Protein AF-A0A0R1VL25-F1 (afdb_monomer)

Radius of gyration: 15.09 Å; Cα contacts (8 Å, |Δi|>4): 163; chains: 1; bounding box: 33×30×36 Å

Secondary structure (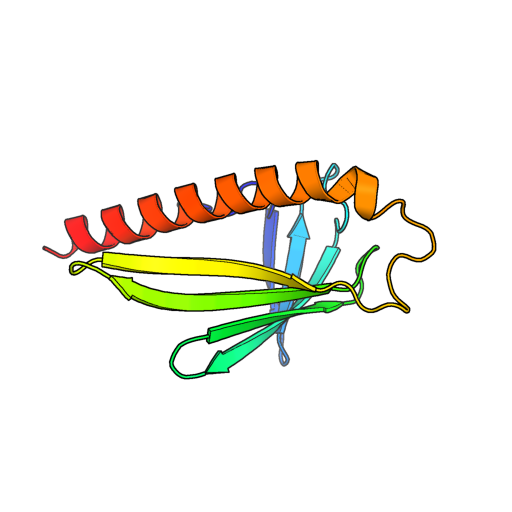DSSP, 8-state):
---SSTTEEEEEE-SSSEEEEE-TTSS-SEEEEEEEEETTEEEEEEESSSS-EEEEEEEEEETTEEEEEEEEE--TTS-TTS-HHHHHHHHHHHHHHHHHHHHHHHHHHHHH--

Foldseek 3Di:
DQDLQQQWPDWDDDPFFIWTAGDPPDQFRIWTWGWDDDDFWIKIFTDPGLFTWIWIWGWDDDPNDIDTDIDIGGPPVTQPVHPVVVCVVVVVVSVVSSVVSVVVVVVVVVVVVD

Mean predicted aligned error: 4.76 Å

Organism: NCBI:txid1423750

pLDDT: mean 90.28, std 9.39, range [46.91, 97.94]

Sequence (114 aa):
MLQWVPEVSTVAKGDAGFTIKRNKTALNQSEFIQVESNNNQIIYTSTQGRLEYQLIFSLSEENKSTVIQEELYIPDTAGKHLPVQLLAPIAKHAFHTNLVNLASLVEMLTATEA

Solvent-accessible surface area (backbone atoms only — not comparable to full-atom values): 6503 Å² total; per-residue (Å²): 129,91,64,39,51,81,57,56,74,45,80,43,83,56,97,79,34,31,42,38,32,30,42,93,84,43,79,46,39,39,33,38,34,32,78,48,76,56,99,47,36,39,39,35,44,38,34,88,34,75,54,41,36,35,41,39,38,40,55,46,82,53,96,96,38,80,46,77,46,79,45,84,46,67,49,89,84,40,44,82,91,48,68,58,81,78,44,45,65,58,52,51,52,53,49,51,53,29,52,54,37,40,51,54,50,51,54,53,53,56,64,74,77,108

Structure (mmCIF, N/CA/C/O backbone):
data_AF-A0A0R1VL25-F1
#
_entry.id   AF-A0A0R1VL25-F1
#
loop_
_atom_site.group_PDB
_atom_site.id
_atom_site.type_symbol
_atom_site.label_atom_id
_atom_site.label_alt_id
_atom_site.label_comp_id
_atom_site.label_asym_id
_atom_site.label_entity_id
_atom_site.label_seq_id
_atom_site.pdbx_PDB_ins_code
_atom_site.Cartn_x
_atom_site.Cartn_y
_atom_site.Cartn_z
_atom_site.occupancy
_atom_site.B_iso_or_equiv
_atom_site.auth_seq_id
_atom_site.auth_comp_id
_atom_site.auth_asym_id
_atom_site.auth_atom_id
_atom_site.pdbx_PDB_model_num
ATOM 1 N N . MET A 1 1 ? 1.435 17.877 7.975 1.00 46.91 1 MET A N 1
ATOM 2 C CA . MET A 1 1 ? 0.536 16.777 7.571 1.00 46.91 1 MET A CA 1
ATOM 3 C C . MET A 1 1 ? 1.256 15.492 7.939 1.00 46.91 1 MET A C 1
ATOM 5 O O . MET A 1 1 ? 2.412 15.363 7.557 1.00 46.91 1 MET A O 1
ATOM 9 N N . LEU A 1 2 ? 0.667 14.628 8.765 1.00 54.75 2 LEU A N 1
ATOM 10 C CA . LEU A 1 2 ? 1.299 13.353 9.113 1.00 54.75 2 LEU A CA 1
ATOM 11 C C . LEU A 1 2 ? 1.365 12.480 7.856 1.00 54.75 2 LEU A C 1
ATOM 13 O O . LEU A 1 2 ? 0.340 12.112 7.289 1.00 54.75 2 LEU A O 1
ATOM 17 N N . GLN A 1 3 ? 2.578 12.206 7.392 1.00 80.25 3 GLN A N 1
ATOM 18 C CA . GLN A 1 3 ? 2.826 11.370 6.229 1.00 80.25 3 GLN A CA 1
ATOM 19 C C . GLN A 1 3 ? 2.967 9.925 6.713 1.00 80.25 3 GLN A C 1
ATOM 21 O O . GLN A 1 3 ? 4.013 9.544 7.229 1.00 80.25 3 GLN A O 1
ATOM 26 N N . TRP A 1 4 ? 1.904 9.128 6.595 1.00 91.12 4 TRP A N 1
ATOM 27 C CA . TRP A 1 4 ? 1.899 7.756 7.119 1.00 91.12 4 TRP A CA 1
ATOM 28 C C . TRP A 1 4 ? 2.842 6.810 6.350 1.00 91.12 4 TRP A C 1
ATOM 30 O O . TRP A 1 4 ? 3.335 5.837 6.913 1.00 91.12 4 TRP A O 1
ATOM 40 N N . VAL A 1 5 ? 3.182 7.146 5.098 1.00 92.44 5 VAL A N 1
ATOM 41 C CA . VAL A 1 5 ? 4.235 6.480 4.314 1.00 92.44 5 VAL A CA 1
ATOM 42 C C . VAL A 1 5 ? 5.440 7.418 4.157 1.00 92.44 5 VAL A C 1
ATOM 44 O O . VAL A 1 5 ? 5.426 8.246 3.243 1.00 92.44 5 VAL A O 1
ATOM 47 N N . PRO A 1 6 ? 6.502 7.311 4.976 1.00 90.06 6 PRO A N 1
ATOM 48 C CA . PRO A 1 6 ? 7.620 8.268 4.992 1.00 90.06 6 PRO A CA 1
ATOM 49 C C . PRO A 1 6 ? 8.398 8.333 3.667 1.00 90.06 6 PRO A C 1
ATOM 51 O O . PRO A 1 6 ? 8.965 9.364 3.314 1.00 90.06 6 PRO A O 1
ATOM 54 N N . GLU A 1 7 ? 8.373 7.251 2.890 1.00 90.50 7 GLU A N 1
ATOM 55 C CA . GLU A 1 7 ? 9.090 7.160 1.617 1.00 90.50 7 GLU A CA 1
ATOM 56 C C . GLU A 1 7 ? 8.419 7.952 0.481 1.00 90.50 7 GLU A C 1
ATOM 58 O O . GLU A 1 7 ? 9.069 8.215 -0.529 1.00 90.50 7 GLU A O 1
ATOM 63 N N . VAL A 1 8 ? 7.134 8.315 0.605 1.00 92.50 8 VAL A N 1
ATOM 64 C CA . VAL A 1 8 ? 6.365 9.016 -0.441 1.00 92.50 8 VAL A CA 1
ATOM 65 C C . VAL A 1 8 ? 6.632 10.517 -0.395 1.00 92.50 8 VAL A C 1
ATOM 67 O O . VAL A 1 8 ? 6.108 11.226 0.449 1.00 92.50 8 VAL A O 1
ATOM 70 N N . SER A 1 9 ? 7.397 11.047 -1.342 1.00 92.69 9 SER A N 1
ATOM 71 C CA . SER A 1 9 ? 7.679 12.484 -1.387 1.00 92.69 9 SER A CA 1
ATOM 72 C C . SER A 1 9 ? 6.522 13.303 -1.956 1.00 92.69 9 SER A C 1
ATOM 74 O O . SER A 1 9 ? 6.293 14.427 -1.520 1.00 92.69 9 SER A O 1
ATOM 76 N N . THR A 1 10 ? 5.814 12.782 -2.963 1.00 92.88 10 THR A N 1
ATOM 77 C CA . THR A 1 10 ? 4.701 13.502 -3.599 1.00 92.88 10 THR A CA 1
ATOM 78 C C . THR A 1 10 ? 3.614 12.550 -4.059 1.00 92.88 10 THR A C 1
ATOM 80 O O . THR A 1 10 ? 3.905 11.470 -4.579 1.00 92.88 10 THR A O 1
ATOM 83 N N . VAL A 1 11 ? 2.374 13.020 -3.977 1.00 94.25 11 VAL A N 1
ATOM 84 C CA . VAL A 1 11 ? 1.193 12.369 -4.541 1.00 94.25 11 VAL A CA 1
ATOM 85 C C . VAL A 1 11 ? 0.516 13.366 -5.472 1.00 94.25 11 VAL A C 1
ATOM 87 O O . VAL A 1 11 ? 0.122 14.446 -5.034 1.00 94.25 11 VAL A O 1
ATOM 90 N N . ALA A 1 12 ? 0.394 13.021 -6.750 1.00 95.25 12 ALA A N 1
ATOM 91 C CA . ALA A 1 12 ? -0.335 13.814 -7.732 1.00 95.25 12 ALA A CA 1
ATOM 92 C C . ALA A 1 12 ? -1.525 13.006 -8.248 1.00 95.25 12 ALA A C 1
ATOM 94 O O . ALA A 1 12 ? -1.355 11.901 -8.760 1.00 95.25 12 ALA A O 1
ATOM 95 N N . LYS A 1 13 ? -2.736 13.546 -8.101 1.00 93.44 13 LYS A N 1
ATOM 96 C CA . LYS A 1 13 ? -3.950 12.927 -8.638 1.00 93.44 13 LYS A CA 1
ATOM 97 C C . LYS A 1 13 ? -4.010 13.146 -10.152 1.00 93.44 13 LYS A C 1
ATOM 99 O O . LYS A 1 13 ? -3.870 14.279 -10.605 1.00 93.44 13 LYS A O 1
ATOM 104 N N . GLY A 1 14 ? -4.228 12.073 -10.903 1.00 87.75 14 GLY A N 1
ATOM 105 C CA . GLY A 1 14 ? -4.568 12.098 -12.325 1.00 87.75 14 GLY A CA 1
ATOM 106 C C . GLY A 1 14 ? -5.989 11.586 -12.569 1.00 87.75 14 GLY A C 1
ATOM 107 O O . GLY A 1 14 ? -6.715 11.269 -11.625 1.00 87.75 14 GLY A O 1
ATOM 108 N N . ASP A 1 15 ? -6.375 11.473 -13.840 1.00 84.62 15 ASP A N 1
ATOM 109 C CA . ASP A 1 15 ? -7.745 11.103 -14.228 1.00 84.62 15 ASP A CA 1
ATOM 110 C C . ASP A 1 15 ? -8.116 9.662 -13.843 1.00 84.62 15 ASP A C 1
ATOM 112 O O . ASP A 1 15 ? -9.259 9.389 -13.489 1.00 84.62 15 ASP A O 1
ATOM 116 N N . ALA A 1 16 ? -7.146 8.741 -13.872 1.00 89.81 16 ALA A N 1
ATOM 117 C CA . ALA A 1 16 ? -7.366 7.305 -13.663 1.00 89.81 16 ALA A CA 1
ATOM 118 C C . ALA A 1 16 ? -6.657 6.726 -12.421 1.00 89.81 16 ALA A C 1
ATOM 120 O O . ALA A 1 16 ? -6.620 5.508 -12.251 1.00 89.81 16 ALA A O 1
ATOM 121 N N . GLY A 1 17 ? -6.041 7.569 -11.584 1.00 95.25 17 GLY A N 1
ATOM 122 C CA . GLY A 1 17 ? -5.228 7.120 -10.451 1.00 95.25 17 GLY A CA 1
ATOM 123 C C . GLY A 1 17 ? -4.304 8.205 -9.905 1.00 95.25 17 GLY A C 1
ATOM 124 O O . GLY A 1 17 ? -4.559 9.400 -10.058 1.00 95.25 17 GLY A O 1
ATOM 125 N N . PHE A 1 18 ? -3.215 7.791 -9.269 1.00 96.62 18 PHE A N 1
ATOM 126 C CA . PHE A 1 18 ? -2.269 8.670 -8.593 1.00 96.62 18 PHE A CA 1
ATOM 127 C C . PHE A 1 18 ? -0.849 8.418 -9.084 1.00 96.62 18 PHE A C 1
ATOM 129 O O . PHE A 1 18 ? -0.353 7.294 -9.047 1.00 96.62 18 PHE A O 1
ATOM 136 N N . THR A 1 19 ? -0.155 9.474 -9.488 1.00 96.62 19 THR A N 1
ATOM 137 C CA . THR A 1 19 ? 1.293 9.424 -9.677 1.00 96.62 19 THR A CA 1
ATOM 138 C C . THR A 1 19 ? 1.971 9.626 -8.331 1.00 96.62 19 THR A C 1
ATOM 140 O O . THR A 1 19 ? 1.817 10.668 -7.687 1.00 96.62 19 THR A O 1
ATOM 143 N N . ILE A 1 20 ? 2.752 8.633 -7.923 1.00 95.31 20 ILE A N 1
ATOM 144 C CA . ILE A 1 20 ? 3.514 8.642 -6.680 1.00 95.31 20 ILE A CA 1
ATOM 145 C C . ILE A 1 20 ? 4.987 8.848 -7.018 1.00 95.31 20 ILE A C 1
ATOM 147 O O . ILE A 1 20 ? 5.540 8.169 -7.887 1.00 95.31 20 ILE A O 1
ATOM 151 N N . LYS A 1 21 ? 5.639 9.778 -6.316 1.00 94.94 21 LYS A N 1
ATOM 152 C CA . LYS A 1 21 ? 7.104 9.846 -6.261 1.00 94.94 21 LYS A CA 1
ATOM 153 C C . LYS A 1 21 ? 7.559 9.439 -4.876 1.00 94.94 21 LYS A C 1
ATOM 155 O O . LYS A 1 21 ? 6.964 9.852 -3.879 1.00 94.94 21 LYS A O 1
ATOM 160 N N . ARG A 1 22 ? 8.621 8.646 -4.837 1.00 93.31 22 ARG A N 1
ATOM 161 C CA . ARG A 1 22 ? 9.272 8.205 -3.610 1.00 93.31 22 ARG A CA 1
ATOM 162 C C . ARG A 1 22 ? 10.707 8.704 -3.564 1.00 93.31 22 ARG A C 1
ATOM 164 O O . ARG A 1 22 ? 11.252 9.160 -4.571 1.00 93.31 22 ARG A O 1
ATOM 171 N N . ASN A 1 23 ? 11.322 8.632 -2.391 1.00 88.69 23 ASN A N 1
ATOM 172 C CA . ASN A 1 23 ? 12.732 8.971 -2.241 1.00 88.69 23 ASN A CA 1
ATOM 173 C C . ASN A 1 23 ? 13.647 8.072 -3.115 1.00 88.69 23 ASN A C 1
ATOM 175 O O . ASN A 1 23 ? 13.228 7.068 -3.695 1.00 88.69 23 ASN A O 1
ATOM 179 N N . LYS A 1 24 ? 14.931 8.438 -3.224 1.00 74.75 24 LYS A N 1
ATOM 180 C CA . LYS A 1 24 ? 15.881 7.774 -4.140 1.00 74.75 24 LYS A CA 1
ATOM 181 C C . LYS A 1 24 ? 16.187 6.313 -3.786 1.00 74.75 24 LYS A C 1
ATOM 183 O O . LYS A 1 24 ? 16.654 5.580 -4.656 1.00 74.75 24 LYS A O 1
ATOM 188 N N . THR A 1 25 ? 15.963 5.899 -2.542 1.00 82.56 25 THR A N 1
ATOM 189 C CA . THR A 1 25 ? 16.256 4.541 -2.064 1.00 82.56 25 THR A CA 1
ATOM 190 C C . THR A 1 25 ? 15.120 3.556 -2.321 1.00 82.56 25 THR A C 1
ATOM 192 O O . THR A 1 25 ? 15.362 2.350 -2.315 1.00 82.56 25 THR A O 1
ATOM 195 N N . ALA A 1 26 ? 13.906 4.040 -2.598 1.00 86.88 26 ALA A N 1
ATOM 196 C CA . ALA A 1 26 ? 12.770 3.189 -2.922 1.00 86.88 26 ALA A CA 1
ATOM 197 C C . ALA A 1 26 ? 12.986 2.403 -4.228 1.00 86.88 26 ALA A C 1
ATOM 199 O O . ALA A 1 26 ? 13.524 2.917 -5.213 1.00 86.88 26 ALA A O 1
ATOM 200 N N . LEU A 1 27 ? 12.503 1.155 -4.255 1.00 88.88 27 LEU A N 1
ATOM 201 C CA . LEU A 1 27 ? 12.553 0.306 -5.448 1.00 88.88 27 LEU A CA 1
ATOM 202 C C . LEU A 1 27 ? 11.816 0.965 -6.623 1.00 88.88 27 LEU A C 1
ATOM 204 O O . LEU A 1 27 ? 12.385 1.109 -7.704 1.00 88.88 27 LEU A O 1
ATOM 208 N N . ASN A 1 28 ? 10.588 1.423 -6.381 1.00 92.06 28 ASN A N 1
ATOM 209 C CA . ASN A 1 28 ? 9.851 2.285 -7.295 1.00 92.06 28 ASN A CA 1
ATOM 210 C C . ASN A 1 28 ? 10.029 3.741 -6.866 1.00 92.06 28 ASN A C 1
ATOM 21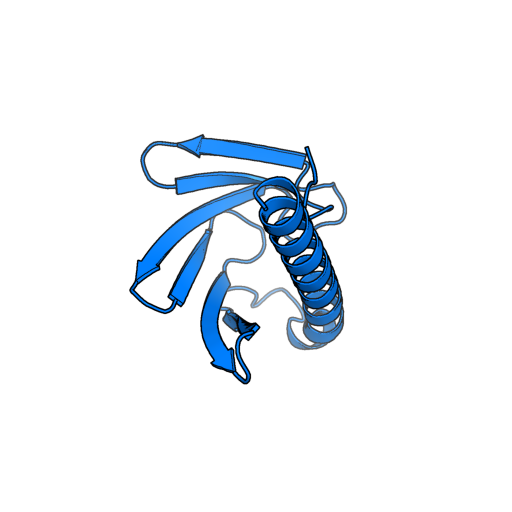2 O O . ASN A 1 28 ? 9.357 4.214 -5.958 1.00 92.06 28 ASN A O 1
ATOM 216 N N . GLN A 1 29 ? 10.929 4.469 -7.527 1.00 94.12 29 GLN A N 1
ATOM 217 C CA . GLN A 1 29 ? 11.089 5.914 -7.295 1.00 94.12 29 GLN A CA 1
ATOM 218 C C . GLN A 1 29 ? 9.926 6.726 -7.886 1.00 94.12 29 GLN A C 1
ATOM 220 O O . GLN A 1 29 ? 9.620 7.828 -7.434 1.00 94.12 29 GLN A O 1
ATOM 225 N N . SER A 1 30 ? 9.287 6.183 -8.920 1.00 94.88 30 SER A N 1
ATOM 226 C CA . SER A 1 30 ? 8.093 6.720 -9.555 1.00 94.88 30 SER A CA 1
ATOM 227 C C . SER A 1 30 ? 7.188 5.558 -9.909 1.00 94.88 30 SER A C 1
ATOM 229 O O . SER A 1 30 ? 7.674 4.547 -10.409 1.00 94.88 30 SER A O 1
ATOM 231 N N . GLU A 1 31 ? 5.897 5.717 -9.671 1.00 95.75 31 GLU A N 1
ATOM 232 C CA . GLU A 1 31 ? 4.888 4.726 -10.032 1.00 95.75 31 GLU A CA 1
ATOM 233 C C . GLU A 1 31 ? 3.541 5.410 -10.262 1.00 95.75 31 GLU A C 1
ATOM 235 O O . GLU A 1 31 ? 3.293 6.521 -9.778 1.00 95.75 31 GLU A O 1
ATOM 240 N N . PHE A 1 32 ? 2.685 4.745 -11.026 1.00 96.81 32 PHE A N 1
ATOM 241 C CA . PHE A 1 32 ? 1.283 5.098 -11.164 1.00 96.81 32 PHE A CA 1
ATOM 242 C C . PHE A 1 32 ? 0.448 4.058 -10.420 1.00 96.81 32 PHE A C 1
ATOM 244 O O . PHE A 1 32 ? 0.538 2.868 -10.720 1.00 96.81 32 PHE A O 1
ATOM 251 N N . ILE A 1 33 ? -0.337 4.513 -9.444 1.00 97.31 33 ILE A N 1
ATOM 252 C CA . ILE A 1 33 ? -1.192 3.669 -8.612 1.00 97.31 33 ILE A CA 1
ATOM 253 C C . ILE A 1 33 ? -2.653 3.923 -8.962 1.00 97.31 33 ILE A C 1
ATOM 255 O O . ILE A 1 33 ? -3.160 5.035 -8.798 1.00 97.31 33 ILE A O 1
ATOM 259 N N . GLN A 1 34 ? -3.340 2.873 -9.390 1.00 97.81 34 GLN A N 1
ATOM 260 C CA . GLN A 1 34 ? -4.798 2.847 -9.453 1.00 97.81 34 GLN A CA 1
ATOM 261 C C . GLN A 1 34 ? -5.344 2.334 -8.124 1.00 97.81 34 GLN A C 1
ATOM 263 O O . GLN A 1 34 ? -4.752 1.437 -7.524 1.00 97.81 34 GLN A O 1
ATOM 268 N N . VAL A 1 35 ? -6.449 2.920 -7.666 1.00 96.56 35 VAL A N 1
ATOM 269 C CA . VAL A 1 35 ? -7.081 2.569 -6.393 1.00 96.56 35 VAL A CA 1
ATOM 270 C C . VAL A 1 35 ? -8.495 2.089 -6.657 1.00 96.56 35 VAL A C 1
ATOM 272 O O . VAL A 1 35 ? -9.307 2.823 -7.218 1.00 96.56 35 VAL A O 1
ATOM 275 N N . GLU A 1 36 ? -8.784 0.883 -6.199 1.00 96.69 36 GLU A N 1
ATOM 276 C CA . GLU A 1 36 ? -10.124 0.317 -6.154 1.00 96.69 36 GLU A CA 1
ATOM 277 C C . GLU A 1 36 ? -10.520 0.128 -4.691 1.00 96.69 36 GLU A C 1
ATOM 279 O O . GLU A 1 36 ? -9.698 -0.238 -3.852 1.00 96.69 36 GLU A O 1
ATOM 284 N N . SER A 1 37 ? -11.782 0.392 -4.370 1.00 94.75 37 SER A N 1
ATOM 285 C CA . SER A 1 37 ? -12.324 0.160 -3.036 1.00 94.75 37 SER A CA 1
ATOM 286 C C . SER A 1 37 ? -13.614 -0.630 -3.153 1.00 94.75 37 SER A C 1
ATOM 288 O O . SER A 1 37 ? -14.484 -0.321 -3.969 1.00 94.75 37 SER A O 1
ATOM 290 N N . ASN A 1 38 ? -13.712 -1.660 -2.327 1.00 91.50 38 ASN A N 1
ATOM 291 C CA . ASN A 1 38 ? -14.936 -2.390 -2.053 1.00 91.50 38 ASN A CA 1
ATOM 292 C C . ASN A 1 38 ? -15.198 -2.346 -0.534 1.00 91.50 38 ASN A C 1
ATOM 294 O O . ASN A 1 38 ? -14.424 -1.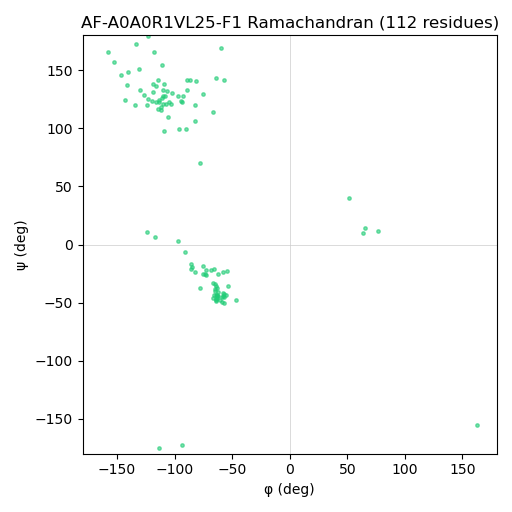744 0.207 1.00 91.50 38 ASN A O 1
ATOM 298 N N . ASN A 1 39 ? -16.291 -2.957 -0.067 1.00 90.19 39 ASN A N 1
ATOM 299 C CA . ASN A 1 39 ? -16.770 -2.814 1.316 1.00 90.19 39 ASN A CA 1
ATOM 300 C C . ASN A 1 39 ? -15.678 -2.969 2.390 1.00 90.19 39 ASN A C 1
ATOM 302 O O . ASN A 1 39 ? -15.594 -2.147 3.296 1.00 90.19 39 ASN A O 1
ATOM 306 N N . ASN A 1 40 ? -14.846 -4.008 2.286 1.00 94.12 40 ASN A N 1
ATOM 307 C CA . ASN A 1 40 ? -13.853 -4.361 3.304 1.00 94.12 40 ASN A CA 1
ATOM 308 C C . ASN A 1 40 ? -12.435 -4.435 2.741 1.00 94.12 40 ASN A C 1
ATOM 310 O O . ASN A 1 40 ? -11.541 -4.935 3.423 1.00 94.12 40 ASN A O 1
ATOM 314 N N . GLN A 1 41 ? -12.215 -3.973 1.508 1.00 96.81 41 GLN A N 1
ATOM 315 C CA . GLN A 1 41 ? -10.895 -3.985 0.900 1.00 96.81 41 GLN A CA 1
ATOM 316 C C . GLN A 1 41 ? -10.595 -2.731 0.094 1.00 96.81 41 GLN A C 1
ATOM 318 O O . GLN A 1 41 ? -11.460 -2.129 -0.547 1.00 96.81 41 GLN A O 1
ATOM 323 N N . ILE A 1 42 ? -9.314 -2.385 0.090 1.00 97.38 42 ILE A N 1
ATOM 324 C CA . ILE A 1 42 ? -8.735 -1.370 -0.780 1.00 97.38 42 ILE A CA 1
ATOM 325 C C . ILE A 1 42 ? -7.621 -2.049 -1.567 1.00 97.38 42 ILE A C 1
ATOM 327 O O . ILE A 1 42 ? -6.730 -2.661 -0.982 1.00 97.38 42 ILE A O 1
ATOM 331 N N . ILE A 1 43 ? -7.679 -1.958 -2.891 1.00 97.81 43 ILE A N 1
ATOM 332 C CA . ILE A 1 43 ? -6.711 -2.574 -3.794 1.00 97.81 43 ILE A CA 1
ATOM 333 C C . ILE A 1 43 ? -5.945 -1.462 -4.494 1.00 97.81 43 ILE A C 1
ATOM 335 O O . ILE A 1 43 ? -6.532 -0.593 -5.141 1.00 97.81 43 ILE A O 1
ATOM 339 N N . TYR A 1 44 ? -4.624 -1.497 -4.371 1.00 97.12 44 TYR A N 1
ATOM 340 C CA . TYR A 1 44 ? -3.710 -0.648 -5.118 1.00 97.12 44 TYR A CA 1
ATOM 341 C C . TYR A 1 44 ? -3.046 -1.468 -6.208 1.00 97.12 44 TYR A C 1
ATOM 343 O O . TYR A 1 44 ? -2.352 -2.437 -5.909 1.00 97.12 44 TYR A O 1
ATOM 351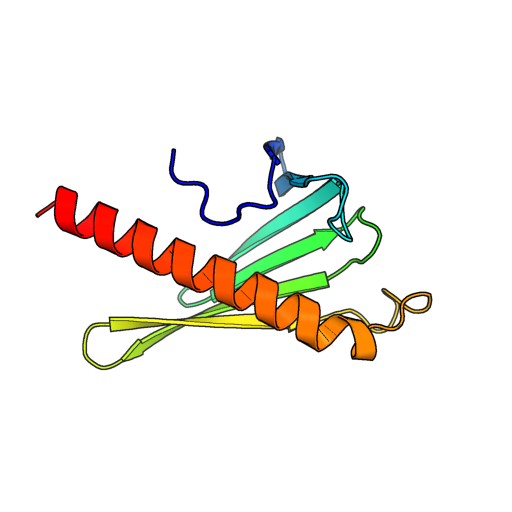 N N . THR A 1 45 ? -3.190 -1.038 -7.457 1.00 97.38 45 THR A N 1
ATOM 352 C CA . THR A 1 45 ? -2.455 -1.607 -8.591 1.00 97.38 45 THR A CA 1
ATOM 353 C C . THR A 1 45 ? -1.367 -0.624 -9.006 1.00 97.38 45 THR A C 1
ATOM 355 O O . THR A 1 45 ? -1.671 0.456 -9.516 1.00 97.38 45 THR A O 1
ATOM 358 N N . SER A 1 46 ? -0.104 -0.980 -8.755 1.00 96.25 46 SER A N 1
ATOM 359 C CA . SER A 1 46 ? 1.067 -0.160 -9.078 1.00 96.25 46 SER A CA 1
ATOM 360 C C . SER A 1 46 ? 1.706 -0.580 -10.400 1.00 96.25 46 SER A C 1
ATOM 362 O O . SER A 1 46 ? 2.051 -1.746 -10.603 1.00 96.25 46 SER A O 1
ATOM 364 N N . THR A 1 47 ? 1.898 0.399 -11.284 1.00 95.12 47 THR A N 1
ATOM 365 C CA . THR A 1 47 ? 2.471 0.245 -12.629 1.00 95.12 47 THR A CA 1
ATOM 366 C C . THR A 1 47 ? 3.525 1.319 -12.909 1.00 95.12 47 THR A C 1
ATOM 368 O O . THR A 1 47 ? 3.711 2.255 -12.124 1.00 95.12 47 THR A O 1
ATOM 371 N N . GLN A 1 48 ? 4.229 1.202 -14.043 1.00 93.19 48 GLN A N 1
ATOM 372 C CA . GLN A 1 48 ? 5.219 2.190 -14.521 1.00 93.19 48 GLN A CA 1
ATOM 373 C C . GLN A 1 48 ? 6.447 2.384 -13.604 1.00 93.19 48 GLN A C 1
ATOM 375 O O . GLN A 1 48 ? 7.246 3.299 -13.812 1.00 93.19 48 GLN A O 1
ATOM 380 N N . GLY A 1 49 ? 6.604 1.526 -12.593 1.00 91.12 49 GLY A N 1
ATOM 381 C CA . GLY A 1 49 ? 7.776 1.446 -11.727 1.00 91.12 49 GLY A CA 1
ATOM 382 C C . GLY A 1 49 ? 8.801 0.413 -12.203 1.00 91.12 49 GLY A C 1
ATOM 383 O O . GLY A 1 49 ? 8.673 -0.188 -13.267 1.00 91.12 49 GLY A O 1
ATOM 384 N N . ARG A 1 50 ? 9.832 0.173 -11.384 1.00 91.31 50 ARG A N 1
ATOM 385 C CA . ARG A 1 50 ? 10.804 -0.917 -11.610 1.00 91.31 50 ARG A CA 1
ATOM 386 C C . ARG A 1 50 ? 10.211 -2.293 -11.305 1.00 91.31 50 ARG A C 1
ATOM 388 O O . ARG A 1 50 ? 10.699 -3.293 -11.827 1.00 91.31 50 ARG A O 1
ATOM 395 N N . LEU A 1 51 ? 9.205 -2.336 -10.438 1.00 91.94 51 LEU A N 1
ATOM 396 C CA . LEU A 1 51 ? 8.438 -3.519 -10.087 1.00 91.94 51 LEU A CA 1
ATOM 397 C C . LEU A 1 51 ? 6.955 -3.158 -10.095 1.00 91.94 51 LEU A C 1
ATOM 399 O O . LEU A 1 51 ? 6.530 -2.298 -9.331 1.00 91.94 51 LEU A O 1
ATOM 403 N N . GLU A 1 52 ? 6.180 -3.824 -10.939 1.00 94.31 52 GLU A N 1
ATOM 404 C CA . GLU A 1 52 ? 4.721 -3.760 -10.874 1.00 94.31 52 GLU A CA 1
ATOM 405 C C . GLU A 1 52 ? 4.222 -4.721 -9.797 1.00 94.31 52 GLU A C 1
ATOM 407 O O . GLU A 1 52 ? 4.782 -5.809 -9.619 1.00 94.31 52 GLU A O 1
ATOM 412 N N . TYR A 1 53 ? 3.204 -4.305 -9.051 1.00 95.00 53 TYR A N 1
ATOM 413 C CA . TYR A 1 53 ? 2.659 -5.080 -7.941 1.00 95.00 53 TYR A CA 1
ATOM 414 C C . TYR A 1 53 ? 1.223 -4.668 -7.624 1.00 95.00 53 TYR A C 1
ATOM 416 O O . TYR A 1 53 ? 0.763 -3.597 -8.027 1.00 95.00 53 TYR A O 1
ATOM 424 N N . GLN A 1 54 ? 0.543 -5.500 -6.841 1.00 96.62 54 GLN A N 1
ATOM 425 C CA . GLN A 1 54 ? -0.709 -5.153 -6.184 1.00 96.62 54 GLN A CA 1
ATOM 426 C C . GLN A 1 54 ? -0.547 -5.183 -4.666 1.00 96.62 54 GLN A C 1
ATOM 428 O O . GLN A 1 54 ? 0.062 -6.107 -4.127 1.00 96.62 54 GLN 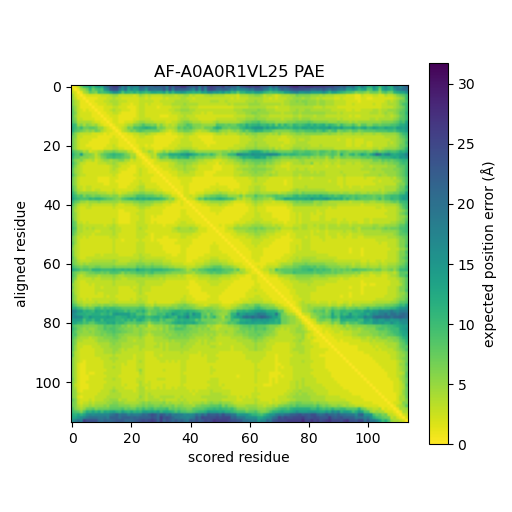A O 1
ATOM 433 N N . LEU A 1 55 ? -1.089 -4.173 -3.988 1.00 96.88 55 LEU A N 1
ATOM 434 C CA . LEU A 1 55 ? -1.294 -4.191 -2.540 1.00 96.88 55 LEU A CA 1
ATOM 435 C C . LEU A 1 55 ? -2.781 -4.326 -2.258 1.00 96.88 55 LEU A C 1
ATOM 437 O O . LEU A 1 55 ? -3.578 -3.551 -2.782 1.00 96.88 55 LEU A O 1
ATOM 441 N N . ILE A 1 56 ? -3.142 -5.294 -1.427 1.00 97.75 56 ILE A N 1
ATOM 442 C CA . ILE A 1 56 ? -4.516 -5.499 -0.979 1.00 97.75 56 ILE A CA 1
ATOM 443 C C . ILE A 1 56 ? -4.560 -5.232 0.517 1.00 97.75 56 ILE A C 1
ATOM 445 O O . ILE A 1 56 ? -3.935 -5.944 1.301 1.00 97.75 56 ILE A O 1
ATOM 449 N N . PHE A 1 57 ? -5.313 -4.210 0.904 1.00 97.94 57 PHE A N 1
ATOM 450 C CA . PHE A 1 57 ? -5.660 -3.934 2.289 1.00 97.94 57 PHE A CA 1
ATOM 451 C C . PHE A 1 57 ? -7.006 -4.584 2.574 1.00 97.94 57 PHE A C 1
ATOM 453 O O . PHE A 1 57 ? -7.975 -4.261 1.895 1.00 97.94 57 PHE A O 1
ATOM 460 N N . SER A 1 58 ? -7.077 -5.469 3.563 1.00 97.88 58 SER A N 1
ATOM 461 C CA . SER A 1 58 ? -8.331 -6.040 4.062 1.00 97.88 58 SER A CA 1
ATOM 462 C C . SER A 1 58 ? -8.625 -5.504 5.459 1.00 97.88 58 SER A C 1
ATOM 464 O O . SER A 1 58 ? -7.733 -5.467 6.307 1.00 97.88 58 SER A O 1
ATOM 466 N N . LEU A 1 59 ? -9.866 -5.074 5.679 1.00 96.75 59 LEU A N 1
ATOM 467 C CA . LEU A 1 59 ? -10.335 -4.463 6.916 1.00 96.75 59 LEU A CA 1
ATOM 468 C C . LEU A 1 59 ? -11.356 -5.380 7.592 1.00 96.75 59 LEU A C 1
ATOM 470 O O . LEU A 1 59 ? -12.400 -5.697 7.011 1.00 96.75 59 LEU A O 1
ATOM 474 N N . SER A 1 60 ? -11.083 -5.756 8.837 1.00 96.69 60 SER A N 1
ATOM 475 C CA . SER A 1 60 ? -11.993 -6.541 9.676 1.00 96.69 60 SER A CA 1
ATOM 476 C C . SER A 1 60 ? -12.154 -5.912 11.055 1.00 96.69 60 SER A C 1
ATOM 478 O O . SER A 1 60 ? -11.242 -5.263 11.558 1.00 96.69 60 SER A O 1
ATOM 480 N N . GLU A 1 61 ? -13.308 -6.119 11.683 1.00 95.62 61 GLU A N 1
ATOM 481 C CA . GLU A 1 61 ? -13.534 -5.708 13.067 1.00 95.62 61 GLU A CA 1
ATOM 482 C C . GLU A 1 61 ? -13.115 -6.826 14.028 1.00 95.62 61 GLU A C 1
ATOM 484 O O . GLU A 1 61 ? -13.502 -7.983 13.858 1.00 95.62 61 GLU A O 1
ATOM 489 N N . GLU A 1 62 ? -12.357 -6.473 15.062 1.00 95.88 62 GLU A N 1
ATOM 490 C CA . GLU A 1 62 ? -11.999 -7.369 16.157 1.00 95.88 62 GLU A CA 1
ATOM 491 C C . GLU A 1 62 ? -11.976 -6.581 17.472 1.00 95.88 62 GLU A C 1
ATOM 493 O O . GLU A 1 62 ? -11.282 -5.578 17.587 1.00 95.88 62 GLU A O 1
ATOM 498 N N . ASN A 1 63 ? -12.733 -7.020 18.484 1.00 92.25 63 ASN A N 1
ATOM 499 C CA . ASN A 1 63 ? -12.744 -6.414 19.826 1.00 92.25 63 ASN A CA 1
ATOM 500 C C . ASN A 1 63 ? -12.962 -4.881 19.852 1.00 92.25 63 ASN A C 1
ATOM 502 O O . ASN A 1 63 ? -12.355 -4.188 20.667 1.00 92.25 63 ASN A O 1
ATOM 506 N N . LYS A 1 64 ? -13.862 -4.351 19.004 1.00 90.38 64 LYS A N 1
ATOM 507 C CA . LYS A 1 64 ? -14.112 -2.902 18.804 1.00 90.38 64 LYS A CA 1
ATOM 508 C C . LYS A 1 64 ? -12.934 -2.128 18.195 1.00 90.38 64 LYS A C 1
ATOM 510 O O . LYS A 1 64 ? -12.926 -0.899 18.219 1.00 90.38 64 LYS A O 1
ATOM 515 N N . SER A 1 65 ? -11.952 -2.830 17.649 1.00 91.31 65 SER A N 1
ATOM 516 C CA . SER A 1 65 ? -10.846 -2.275 16.877 1.00 91.31 65 SER A CA 1
ATOM 517 C C . SER A 1 65 ? -10.982 -2.681 15.411 1.00 91.31 6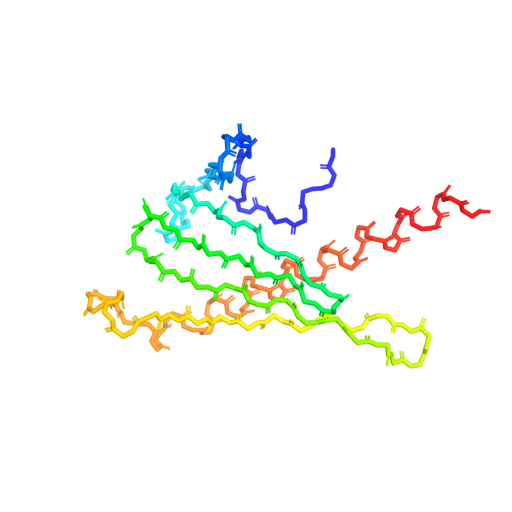5 SER A C 1
ATOM 519 O O . SER A 1 65 ? -11.596 -3.695 15.081 1.00 91.31 65 SER A O 1
ATOM 521 N N . THR A 1 66 ? -10.402 -1.881 14.517 1.00 94.44 66 THR A N 1
ATOM 522 C CA . THR A 1 66 ? -10.245 -2.263 13.109 1.00 94.44 66 THR A CA 1
ATOM 523 C C . THR A 1 66 ? -8.871 -2.889 12.921 1.00 94.44 66 THR A C 1
ATOM 525 O O . THR A 1 66 ? -7.855 -2.261 13.214 1.00 94.44 66 THR A O 1
ATOM 528 N N . VAL A 1 67 ? -8.840 -4.113 12.408 1.00 95.94 67 VAL A N 1
ATOM 529 C CA . VAL A 1 67 ? -7.624 -4.793 11.966 1.00 95.94 67 VAL A CA 1
ATOM 530 C C . VAL A 1 67 ? -7.443 -4.522 10.478 1.00 95.94 67 VAL A C 1
ATOM 532 O O . VAL A 1 67 ? -8.362 -4.736 9.688 1.00 95.94 67 VAL A O 1
ATOM 535 N N . ILE A 1 68 ? -6.253 -4.051 10.104 1.00 96.25 68 ILE A N 1
ATOM 536 C CA . ILE A 1 68 ? -5.855 -3.828 8.712 1.00 96.25 68 ILE A CA 1
ATOM 537 C C . ILE A 1 68 ? -4.762 -4.838 8.366 1.00 96.25 68 ILE A C 1
ATOM 539 O O . ILE A 1 68 ? -3.666 -4.789 8.927 1.00 96.25 68 ILE A O 1
ATOM 543 N N . GLN A 1 69 ? -5.052 -5.739 7.431 1.00 97.19 69 GLN A N 1
ATOM 544 C CA . GLN A 1 69 ? -4.077 -6.668 6.859 1.00 97.19 69 GLN A CA 1
ATOM 545 C C . GLN A 1 69 ? -3.647 -6.175 5.478 1.00 97.19 69 GLN A C 1
ATOM 547 O O . GLN A 1 69 ? -4.498 -5.888 4.643 1.00 97.19 69 GLN A O 1
ATOM 552 N N . GLU A 1 70 ? -2.338 -6.109 5.230 1.00 97.81 70 GLU A N 1
ATOM 553 C CA . GLU A 1 70 ? -1.756 -5.729 3.938 1.00 97.81 70 GLU A CA 1
ATOM 554 C C . GLU A 1 70 ? -1.078 -6.938 3.283 1.00 97.81 70 GLU A C 1
ATOM 556 O O . GLU A 1 70 ? -0.204 -7.580 3.874 1.00 97.81 70 GLU A O 1
ATOM 561 N N . GLU A 1 71 ? -1.466 -7.236 2.045 1.00 97.00 71 GLU A N 1
ATOM 562 C CA . GLU A 1 71 ? -0.899 -8.313 1.236 1.00 97.00 71 GLU A CA 1
A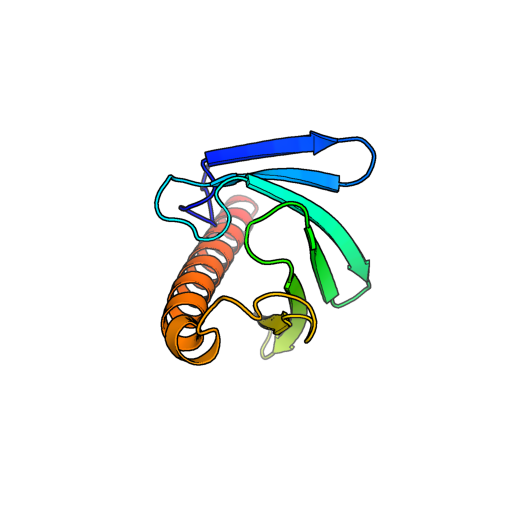TOM 563 C C . GLU A 1 71 ? -0.270 -7.758 -0.042 1.00 97.00 71 GLU A C 1
ATOM 565 O O . GLU A 1 71 ? -0.897 -6.991 -0.770 1.00 97.00 71 GLU A O 1
ATOM 570 N N . LEU A 1 72 ? 0.967 -8.171 -0.332 1.00 95.19 72 LEU A N 1
ATOM 571 C CA . LEU A 1 72 ? 1.694 -7.803 -1.547 1.00 95.19 72 LEU A CA 1
ATOM 572 C C . LEU A 1 72 ? 1.690 -8.962 -2.541 1.00 95.19 72 LEU A C 1
ATOM 574 O O . LEU A 1 72 ? 2.262 -10.019 -2.269 1.00 95.19 72 LEU A O 1
ATOM 578 N N . TYR A 1 73 ? 1.143 -8.707 -3.725 1.00 94.19 73 TYR A N 1
ATOM 579 C CA . TYR A 1 73 ? 1.162 -9.616 -4.862 1.00 94.19 73 TYR A CA 1
ATOM 580 C C . TYR A 1 73 ? 2.075 -9.056 -5.950 1.00 94.19 73 TYR A C 1
ATOM 582 O O . TYR A 1 73 ? 1.936 -7.911 -6.377 1.00 94.19 73 TYR A O 1
ATOM 590 N N . ILE A 1 74 ? 3.016 -9.873 -6.412 1.00 91.69 74 ILE A N 1
ATOM 591 C CA . ILE A 1 74 ? 3.899 -9.544 -7.531 1.00 91.69 74 ILE A CA 1
ATOM 592 C C . ILE A 1 74 ? 3.517 -10.481 -8.680 1.00 91.69 74 ILE A C 1
ATOM 594 O O . ILE A 1 74 ? 3.629 -11.693 -8.499 1.00 91.69 74 ILE A O 1
ATOM 598 N N . PRO A 1 75 ? 3.061 -9.969 -9.838 1.00 86.38 75 PRO A N 1
ATOM 599 C CA . PRO A 1 75 ? 2.770 -10.808 -10.998 1.00 86.38 75 PRO A CA 1
ATOM 600 C C . PRO A 1 75 ? 3.996 -11.629 -11.422 1.00 86.38 75 PRO A C 1
ATOM 602 O O . PRO A 1 75 ? 5.095 -11.087 -11.464 1.00 86.38 75 PRO A O 1
ATOM 605 N N . ASP A 1 76 ? 3.826 -12.889 -11.836 1.00 79.06 76 ASP A N 1
ATOM 606 C CA . ASP A 1 76 ? 4.941 -13.772 -12.251 1.00 79.06 76 ASP A CA 1
ATOM 607 C C . ASP A 1 76 ? 5.781 -13.216 -13.420 1.00 79.06 76 ASP A C 1
ATOM 609 O O . ASP A 1 76 ? 6.939 -13.588 -13.646 1.00 79.06 76 ASP A O 1
ATOM 613 N N . THR A 1 77 ? 5.185 -12.332 -14.220 1.00 78.12 77 THR A N 1
ATOM 614 C CA . THR A 1 77 ? 5.855 -11.625 -15.315 1.00 78.12 77 THR A CA 1
ATOM 615 C C . THR A 1 77 ? 6.642 -10.407 -14.837 1.00 78.12 77 THR A C 1
ATOM 617 O O . THR A 1 77 ? 7.598 -10.010 -15.506 1.00 78.12 77 THR A O 1
ATOM 620 N N . ALA A 1 78 ? 6.275 -9.837 -13.690 1.00 71.06 78 ALA A N 1
ATOM 621 C CA . ALA A 1 78 ? 6.936 -8.703 -13.068 1.00 71.06 78 ALA A CA 1
ATOM 622 C C . ALA A 1 78 ? 8.094 -9.183 -12.176 1.00 71.06 78 ALA A C 1
ATOM 624 O O . ALA A 1 78 ? 8.035 -10.216 -11.519 1.00 71.06 78 ALA A O 1
ATOM 625 N N . GLY A 1 79 ? 9.206 -8.445 -12.161 1.00 69.25 79 GLY A N 1
ATOM 626 C CA . GLY A 1 79 ? 10.299 -8.730 -11.226 1.00 69.25 79 GLY A CA 1
ATOM 627 C C . GLY A 1 79 ? 11.201 -9.922 -11.569 1.00 69.25 79 GLY A C 1
ATOM 628 O O . GLY A 1 79 ? 12.047 -10.260 -10.751 1.00 69.25 79 GLY A O 1
ATOM 629 N N . LYS A 1 80 ? 11.136 -10.503 -12.780 1.00 75.06 80 LYS A N 1
ATOM 630 C CA . LYS A 1 80 ? 12.064 -11.575 -13.227 1.00 75.06 80 LYS A CA 1
ATOM 631 C C . LYS A 1 80 ? 13.555 -11.220 -13.115 1.00 75.06 80 LYS A C 1
ATOM 633 O O . LYS A 1 80 ? 14.401 -12.105 -13.057 1.00 75.06 80 LYS A O 1
ATOM 638 N N . HIS A 1 81 ? 13.882 -9.930 -13.092 1.00 80.06 81 HIS A N 1
ATOM 639 C CA . HIS A 1 81 ? 15.247 -9.416 -12.939 1.00 80.06 81 HIS A CA 1
ATOM 640 C C . HIS A 1 81 ? 15.598 -9.028 -11.494 1.00 80.06 81 HIS A C 1
ATOM 642 O O . HIS A 1 81 ? 16.681 -8.499 -11.249 1.00 80.06 81 HIS A O 1
ATOM 648 N N . LEU A 1 82 ? 14.686 -9.246 -10.543 1.00 84.38 82 LEU A N 1
ATOM 649 C CA . LEU A 1 82 ? 14.840 -8.874 -9.142 1.00 84.38 82 LEU A CA 1
ATOM 650 C C . LEU A 1 82 ? 14.798 -10.124 -8.256 1.00 84.38 82 LEU A C 1
ATOM 652 O O . LEU A 1 82 ? 13.943 -10.989 -8.442 1.00 84.38 82 LEU A O 1
ATOM 656 N N . PRO A 1 83 ? 15.664 -10.218 -7.237 1.00 87.25 83 PRO A N 1
ATOM 657 C CA . PRO A 1 83 ? 15.610 -11.307 -6.275 1.00 87.25 83 PRO A CA 1
ATOM 658 C C . PRO A 1 83 ? 14.483 -11.056 -5.257 1.00 87.25 83 PRO A C 1
ATOM 660 O O . PRO A 1 83 ? 14.740 -10.758 -4.093 1.00 87.25 83 PRO A O 1
ATOM 663 N N . VAL A 1 84 ? 13.222 -11.152 -5.6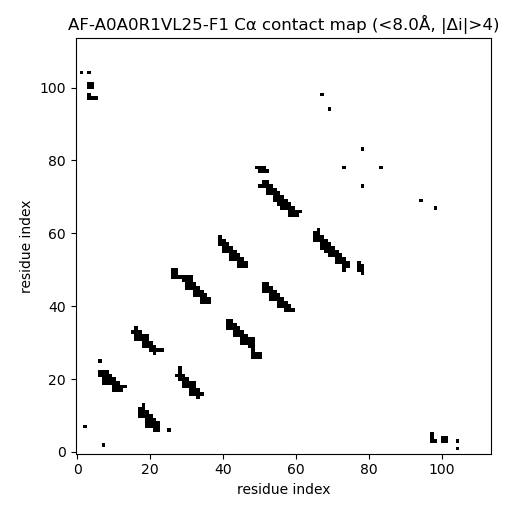90 1.00 86.31 84 VAL A N 1
ATOM 664 C CA . VAL A 1 84 ? 12.034 -10.784 -4.888 1.00 86.31 84 VAL A CA 1
ATOM 665 C C . VAL A 1 84 ? 11.979 -11.484 -3.526 1.00 86.31 84 VAL A C 1
ATOM 667 O O . VAL A 1 84 ? 11.624 -10.859 -2.530 1.00 86.31 84 VAL A O 1
ATOM 670 N N . GLN A 1 85 ? 12.433 -12.737 -3.443 1.00 87.00 85 GLN A N 1
ATOM 671 C CA . GLN A 1 85 ? 12.510 -13.480 -2.181 1.00 87.00 85 GLN A CA 1
ATOM 672 C C . GLN A 1 85 ? 13.489 -12.852 -1.177 1.00 87.00 85 GLN A C 1
ATOM 674 O O . GLN A 1 85 ? 13.208 -12.832 0.018 1.00 87.00 85 GLN A O 1
ATOM 679 N N . LEU A 1 86 ? 14.608 -12.290 -1.651 1.00 89.69 86 LEU A N 1
ATOM 680 C CA . LEU A 1 86 ? 15.580 -11.594 -0.798 1.00 89.69 86 LEU A CA 1
ATOM 681 C C . LEU A 1 86 ? 15.079 -10.212 -0.364 1.00 89.69 86 LEU A C 1
ATOM 683 O O . LEU A 1 86 ? 15.490 -9.705 0.676 1.00 89.69 86 LEU A O 1
ATOM 687 N N . LEU A 1 87 ? 14.184 -9.605 -1.148 1.00 87.88 87 LEU A N 1
ATOM 688 C CA . LEU A 1 87 ? 13.590 -8.302 -0.845 1.00 87.88 87 LEU A CA 1
ATOM 689 C C . LEU A 1 87 ? 12.373 -8.404 0.085 1.00 87.88 87 LEU A C 1
ATOM 691 O O . LEU A 1 87 ? 12.019 -7.416 0.727 1.00 87.88 87 LEU A O 1
ATOM 695 N N . ALA A 1 88 ? 11.746 -9.579 0.198 1.00 89.94 88 ALA A N 1
ATOM 696 C CA . ALA A 1 88 ? 10.523 -9.766 0.978 1.00 89.94 88 ALA A CA 1
ATOM 697 C C . ALA A 1 88 ? 10.637 -9.326 2.455 1.00 89.94 88 ALA A C 1
ATOM 699 O O . ALA A 1 88 ? 9.723 -8.645 2.923 1.00 89.94 88 ALA A O 1
ATOM 700 N N . PRO A 1 89 ? 11.723 -9.623 3.205 1.00 92.56 89 PRO A N 1
ATOM 701 C CA . PRO A 1 89 ? 11.866 -9.136 4.580 1.00 92.56 89 PRO A CA 1
ATOM 702 C C . PRO A 1 89 ? 11.929 -7.606 4.665 1.00 92.56 89 PRO A C 1
ATOM 704 O O . PRO A 1 89 ? 11.347 -7.012 5.570 1.00 92.56 89 PRO A O 1
ATOM 707 N N . ILE A 1 90 ? 12.593 -6.968 3.695 1.00 90.81 90 ILE A N 1
ATOM 708 C CA . ILE A 1 90 ? 12.726 -5.507 3.614 1.00 90.81 90 ILE A CA 1
ATOM 709 C C . ILE A 1 90 ? 11.354 -4.879 3.345 1.00 90.81 90 ILE A C 1
ATOM 711 O O . ILE A 1 90 ? 10.959 -3.944 4.039 1.00 90.81 90 ILE A O 1
ATOM 715 N N . ALA A 1 91 ? 10.601 -5.431 2.387 1.00 90.69 91 ALA A N 1
ATOM 716 C CA . ALA A 1 91 ? 9.247 -4.977 2.076 1.00 90.69 91 ALA A CA 1
ATOM 717 C C . ALA A 1 91 ? 8.312 -5.120 3.286 1.00 90.69 91 ALA A C 1
ATOM 719 O O . ALA A 1 91 ? 7.665 -4.151 3.667 1.00 90.69 91 ALA A O 1
ATOM 720 N N . LYS A 1 92 ? 8.312 -6.283 3.955 1.00 94.12 92 LYS A N 1
ATOM 721 C CA . LYS A 1 92 ? 7.505 -6.513 5.167 1.00 94.12 92 LYS A CA 1
ATOM 722 C C . LYS A 1 92 ? 7.823 -5.519 6.283 1.00 94.12 92 LYS A C 1
ATOM 724 O O . LYS A 1 92 ? 6.906 -5.027 6.931 1.00 94.12 92 LYS A O 1
ATOM 729 N N . HIS A 1 93 ? 9.099 -5.203 6.502 1.00 94.19 93 HIS A N 1
ATOM 730 C CA . HIS A 1 93 ? 9.491 -4.213 7.505 1.00 94.19 93 HIS A CA 1
ATOM 731 C C . HIS A 1 93 ? 9.000 -2.796 7.155 1.00 94.19 93 HIS A C 1
ATOM 733 O O . HIS A 1 93 ? 8.471 -2.091 8.019 1.00 94.19 93 HIS A O 1
ATOM 739 N N . ALA A 1 94 ? 9.128 -2.393 5.887 1.00 91.81 94 ALA A N 1
ATOM 740 C CA . ALA A 1 94 ? 8.641 -1.098 5.416 1.00 91.81 94 ALA A CA 1
ATOM 741 C C . ALA A 1 94 ? 7.107 -0.989 5.522 1.00 91.81 94 ALA A C 1
ATOM 743 O O . ALA A 1 94 ? 6.588 0.010 6.012 1.00 91.81 94 ALA A O 1
ATOM 744 N N . PHE A 1 95 ? 6.387 -2.037 5.128 1.00 94.44 95 PHE A N 1
ATOM 745 C CA . PHE A 1 95 ? 4.930 -2.136 5.237 1.00 94.44 95 PHE A CA 1
ATOM 746 C C . PHE A 1 95 ? 4.441 -2.102 6.681 1.00 94.44 95 PHE A C 1
ATOM 748 O O . PHE A 1 95 ? 3.555 -1.318 7.010 1.00 94.44 95 PHE A O 1
ATOM 755 N N . HIS A 1 96 ? 5.093 -2.841 7.580 1.00 95.69 96 HIS A N 1
ATOM 756 C CA . HIS A 1 96 ? 4.781 -2.774 9.004 1.00 95.69 96 HIS A CA 1
ATOM 757 C C . HIS A 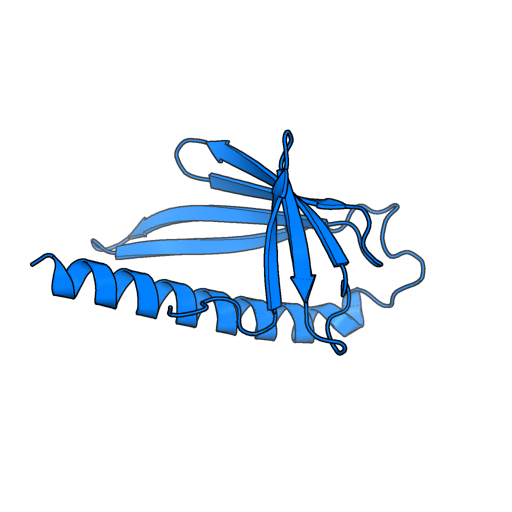1 96 ? 4.922 -1.348 9.556 1.00 95.69 96 HIS A C 1
ATOM 759 O O . HIS A 1 96 ? 4.020 -0.857 10.230 1.00 95.69 96 HIS A O 1
ATOM 765 N N . THR A 1 97 ? 6.012 -0.654 9.211 1.00 94.44 97 THR A N 1
ATOM 766 C CA . THR A 1 97 ? 6.210 0.754 9.594 1.00 94.44 97 THR A CA 1
ATOM 767 C C . THR A 1 97 ? 5.079 1.647 9.073 1.00 94.44 97 THR A C 1
ATOM 769 O O . THR A 1 97 ? 4.545 2.464 9.823 1.00 94.44 97 THR A O 1
ATOM 772 N N . ASN A 1 98 ? 4.669 1.473 7.813 1.00 95.19 98 ASN A N 1
ATOM 773 C CA . ASN A 1 98 ? 3.566 2.242 7.232 1.00 95.19 98 ASN A CA 1
ATOM 774 C C . ASN A 1 98 ? 2.240 1.987 7.966 1.00 95.19 98 ASN A C 1
ATOM 776 O O . ASN A 1 98 ? 1.530 2.942 8.278 1.00 95.19 98 ASN A O 1
ATOM 780 N N . LEU A 1 99 ? 1.914 0.728 8.275 1.00 96.00 99 LEU A N 1
ATOM 781 C CA . LEU A 1 99 ? 0.683 0.366 8.987 1.00 96.00 99 LEU A CA 1
ATOM 782 C C . LEU A 1 99 ? 0.652 0.925 10.415 1.00 96.00 99 LEU A C 1
ATOM 784 O O . LEU A 1 99 ? -0.380 1.439 10.840 1.00 96.00 99 LEU A O 1
ATOM 788 N N . VAL A 1 100 ? 1.777 0.900 11.136 1.00 95.50 100 VAL A N 1
ATOM 789 C CA . VAL A 1 100 ? 1.884 1.507 12.478 1.00 95.50 100 VAL A CA 1
ATOM 790 C C . VAL A 1 100 ? 1.663 3.021 12.419 1.00 95.50 100 VAL A C 1
ATOM 792 O O . VAL A 1 100 ? 0.921 3.577 13.233 1.00 95.50 100 VAL A O 1
ATOM 795 N N . ASN A 1 101 ? 2.261 3.695 11.433 1.00 95.19 101 ASN A N 1
ATOM 796 C CA . ASN A 1 101 ? 2.059 5.129 11.235 1.00 95.19 101 ASN A CA 1
ATOM 797 C C . ASN A 1 101 ? 0.610 5.457 10.848 1.00 95.19 101 ASN A C 1
ATOM 799 O O . ASN A 1 101 ? 0.077 6.475 11.288 1.00 95.19 101 ASN A O 1
ATOM 803 N N . LEU A 1 102 ? -0.025 4.610 10.030 1.00 95.12 102 LEU A N 1
ATOM 804 C CA . LEU A 1 102 ? -1.427 4.756 9.643 1.00 95.12 102 LEU A CA 1
ATOM 805 C C . LEU A 1 102 ? -2.350 4.615 10.853 1.00 95.12 102 LEU A C 1
ATOM 807 O O . LEU A 1 102 ? -3.194 5.483 11.059 1.00 95.12 102 LEU A O 1
ATOM 811 N N . ALA A 1 103 ? -2.159 3.572 11.666 1.00 94.00 103 ALA A N 1
ATOM 812 C CA . ALA A 1 103 ? -2.924 3.365 12.892 1.00 94.00 103 ALA A CA 1
ATOM 813 C C . ALA A 1 103 ? -2.798 4.578 13.824 1.00 94.00 103 ALA A C 1
ATOM 815 O O . ALA A 1 103 ? -3.804 5.182 14.186 1.00 94.00 103 ALA A O 1
ATOM 816 N N . SER A 1 104 ? -1.562 5.022 14.081 1.00 93.25 104 SER A N 1
ATOM 817 C CA . SER A 1 104 ? -1.290 6.200 14.917 1.00 93.25 104 SER A CA 1
ATOM 818 C C . SER A 1 104 ? -1.985 7.458 14.385 1.00 93.25 104 SER A C 1
ATOM 820 O O . SER A 1 104 ? -2.539 8.245 15.150 1.00 93.25 104 SER A O 1
ATOM 822 N N . LEU A 1 105 ? -1.964 7.667 13.064 1.00 93.38 105 LEU A N 1
ATOM 823 C CA . LEU A 1 105 ? -2.625 8.803 12.426 1.00 93.38 105 LEU A CA 1
ATOM 824 C C . LEU A 1 105 ? -4.146 8.753 12.609 1.00 93.38 105 LEU A C 1
ATOM 826 O O . LEU A 1 105 ? -4.740 9.762 12.983 1.00 93.38 105 LEU A O 1
ATOM 830 N N . VAL A 1 106 ? -4.766 7.602 12.348 1.00 92.00 106 VAL A N 1
ATOM 831 C CA . VAL A 1 106 ? -6.219 7.424 12.478 1.00 92.00 106 VAL A CA 1
ATOM 832 C C . VAL A 1 106 ? -6.655 7.608 13.930 1.00 92.00 106 VAL A C 1
ATOM 834 O O . VAL A 1 106 ? -7.587 8.366 14.189 1.00 92.00 106 VAL A O 1
ATOM 837 N N . GLU A 1 107 ? -5.946 7.003 14.881 1.00 91.75 107 GLU A N 1
ATOM 838 C CA . GLU A 1 107 ? -6.233 7.133 16.313 1.00 91.75 107 GLU A CA 1
ATOM 839 C C . GLU A 1 107 ? -6.164 8.597 16.772 1.00 91.75 107 GLU A C 1
ATOM 841 O O . GLU A 1 107 ? -7.089 9.084 17.425 1.00 91.75 107 GLU A O 1
ATOM 846 N N . MET A 1 108 ? -5.133 9.345 16.356 1.00 91.00 108 MET A N 1
ATOM 847 C CA . MET A 1 108 ? -5.025 10.779 16.658 1.00 91.00 108 MET A CA 1
ATOM 848 C C . MET A 1 108 ? -6.170 11.607 16.063 1.00 91.00 108 MET A C 1
ATOM 850 O O . MET A 1 108 ? -6.667 12.519 16.727 1.00 91.00 108 MET A O 1
ATOM 854 N N . LEU A 1 109 ? -6.591 11.312 14.828 1.00 88.94 109 LEU A N 1
ATOM 855 C CA . LEU A 1 109 ? -7.717 12.005 14.196 1.00 88.94 109 LEU A CA 1
ATOM 856 C C . LEU A 1 109 ? -9.015 11.745 14.966 1.00 88.94 109 LEU A C 1
ATOM 858 O O . LEU A 1 109 ? -9.703 12.696 15.327 1.00 88.94 109 LEU A O 1
ATOM 862 N N . THR A 1 110 ? -9.288 10.488 15.324 1.00 84.62 110 THR A N 1
ATOM 863 C CA . THR A 1 110 ? -10.489 10.134 16.100 1.00 84.62 110 THR A CA 1
ATOM 864 C C . THR A 1 110 ? -10.493 10.727 17.510 1.00 84.62 110 THR A C 1
ATOM 866 O O . THR A 1 110 ? -11.545 11.124 17.998 1.00 84.62 110 THR A O 1
ATOM 869 N N . ALA A 1 111 ? -9.329 10.855 18.156 1.00 80.06 111 ALA A N 1
ATOM 870 C CA . ALA A 1 111 ? -9.208 11.479 19.473 1.00 80.06 111 ALA A CA 1
ATOM 871 C C . ALA A 1 111 ? -9.372 13.009 19.444 1.00 80.06 111 ALA A C 1
ATOM 873 O O . ALA A 1 111 ? -9.669 13.605 20.472 1.00 80.06 111 ALA A O 1
ATOM 874 N N . THR A 1 112 ? -9.153 13.648 18.291 1.00 68.94 112 THR A N 1
ATOM 875 C CA . THR A 1 112 ? -9.322 15.104 18.120 1.00 68.94 112 THR A CA 1
ATOM 876 C C . THR A 1 112 ? -10.775 15.477 17.793 1.00 68.94 112 THR A C 1
ATOM 878 O O . THR A 1 112 ? -11.176 16.621 17.989 1.00 68.94 112 THR A O 1
ATOM 881 N N . GLU A 1 113 ? -11.563 14.524 17.289 1.00 59.16 113 GLU A N 1
ATOM 882 C CA . GLU A 1 113 ? -12.988 14.691 16.964 1.00 59.16 113 GLU A CA 1
ATOM 883 C C . GLU A 1 113 ? -13.934 14.341 18.133 1.00 59.16 113 GLU A C 1
ATOM 885 O O . GLU A 1 113 ? -15.140 14.570 18.022 1.00 59.16 113 GLU A O 1
ATOM 890 N N . ALA A 1 114 ? -13.397 13.809 19.239 1.00 51.59 114 ALA A N 1
ATOM 891 C CA . ALA A 1 114 ? -14.118 13.436 20.462 1.00 51.59 114 ALA A CA 1
ATOM 892 C C . ALA A 1 114 ? -14.013 14.512 21.556 1.00 51.59 114 ALA A C 1
ATOM 894 O O . ALA A 1 114 ? -15.022 14.705 22.275 1.00 51.59 114 ALA A O 1
#

Nearest PDB structures (foldseek):
  2m47-assembly1_A  TM=4.767E-01  e=2.012E-02  Corynebacterium glutamicum ATCC 13032
  3ijt-assembly1_A  TM=5.960E-01  e=1.868E-01  Streptococcus mutans
  2ejx-assembly1_A  TM=6.552E-01  e=4.456E-01  Sulfurisphaera tokodaii str. 7